Protein AF-A0A821AD26-F1 (afdb_monomer)

Radius of gyrat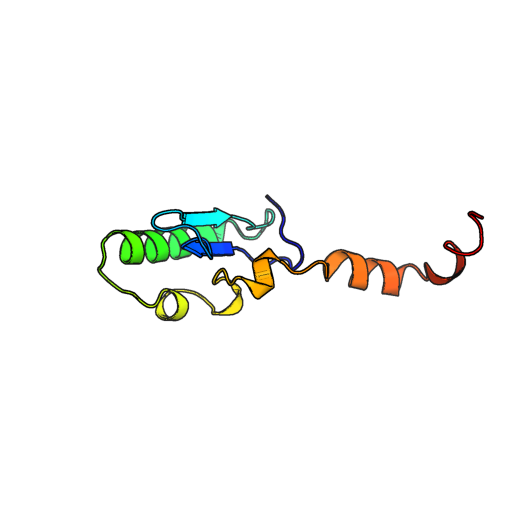ion: 16.77 Å; Cα contacts (8 Å, |Δi|>4): 101; chains: 1; bounding box: 52×18×36 Å

Sequence (91 aa):
GYSSDLLPFVGELPDQSNGYVIAGFHGHGMPRILLCARALADVILGRTKNIEELIPEPYVITKSRLETKENCILKHMSAHLNLLEIEERIV

Foldseek 3Di:
DAALEQAAEFAADPPDPPHTDTDHCPPVNVVVSVQSVVLRVCCSVVVDVCSCVRDPPVNYDDPCRVPDPHRVVVVVVCVVVVCPPPVVPPD

Solvent-accessible surface area (backbone atoms only — not comparable to full-atom values): 5535 Å² total; per-residue (Å²): 96,77,48,49,73,82,43,33,37,36,40,62,41,72,100,37,89,97,36,72,45,81,45,16,40,64,88,77,35,62,83,54,48,64,56,52,51,51,38,47,48,36,41,76,70,65,76,42,90,63,57,60,81,63,42,66,60,82,29,49,52,43,59,69,72,71,68,54,85,72,37,58,60,60,55,54,52,43,69,77,61,66,52,85,71,58,73,79,72,76,123

pLDDT: mean 87.31, std 14.4, range [38.97, 97.81]

Mean predicted aligned error: 7.07 Å

Structure (mmCIF, N/CA/C/O backbone):
data_AF-A0A821AD26-F1
#
_entry.id   AF-A0A821AD26-F1
#
loop_
_atom_site.group_PDB
_atom_site.id
_atom_site.type_symbol
_atom_site.label_atom_id
_atom_site.label_alt_id
_atom_site.lab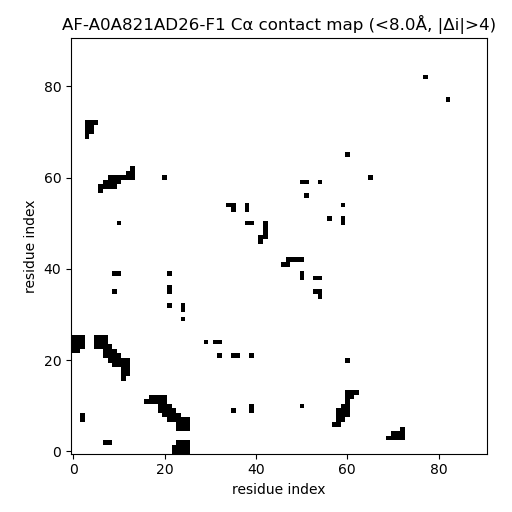el_comp_id
_atom_site.label_asym_id
_atom_site.label_entity_id
_atom_site.label_seq_id
_atom_site.pdbx_PDB_ins_code
_atom_site.Cartn_x
_atom_site.Cartn_y
_atom_site.Cartn_z
_atom_site.occupancy
_atom_site.B_iso_or_equiv
_atom_site.auth_seq_id
_atom_site.auth_comp_id
_atom_site.auth_asym_id
_atom_site.auth_atom_id
_atom_site.pdbx_PDB_model_num
ATOM 1 N N . GLY A 1 1 ? 2.864 9.110 -9.536 1.00 80.12 1 GLY A N 1
ATOM 2 C CA . GLY A 1 1 ? 4.304 8.938 -9.259 1.00 80.12 1 GLY A CA 1
ATOM 3 C C . GLY A 1 1 ? 4.754 7.545 -9.649 1.00 80.12 1 GLY A C 1
ATOM 4 O O . GLY A 1 1 ? 3.899 6.724 -9.973 1.00 80.12 1 GLY A O 1
ATOM 5 N N . TYR A 1 2 ? 6.064 7.313 -9.618 1.00 86.19 2 TYR A N 1
ATOM 6 C CA . TYR A 1 2 ? 6.702 6.026 -9.906 1.00 86.19 2 TYR A CA 1
ATOM 7 C C . TYR A 1 2 ? 7.012 5.258 -8.608 1.00 86.19 2 TYR A C 1
ATOM 9 O O . TYR A 1 2 ? 7.123 5.858 -7.543 1.00 86.19 2 TYR A O 1
ATOM 17 N N . SER A 1 3 ? 7.162 3.945 -8.729 1.00 91.06 3 SER A N 1
ATOM 18 C CA . SER A 1 3 ? 7.745 3.002 -7.766 1.00 91.06 3 SER A CA 1
ATOM 19 C C . SER A 1 3 ? 8.861 2.218 -8.465 1.00 91.06 3 SER A C 1
ATOM 21 O O . SER A 1 3 ? 8.911 2.180 -9.701 1.00 91.06 3 SER A O 1
ATOM 23 N N . SER A 1 4 ? 9.717 1.571 -7.679 1.00 90.62 4 SER A N 1
ATOM 24 C CA . SER A 1 4 ? 10.834 0.745 -8.148 1.00 90.62 4 SER A CA 1
ATOM 25 C C . SER A 1 4 ? 10.420 -0.603 -8.755 1.00 90.62 4 SER A C 1
ATOM 27 O O . SER A 1 4 ? 11.246 -1.255 -9.395 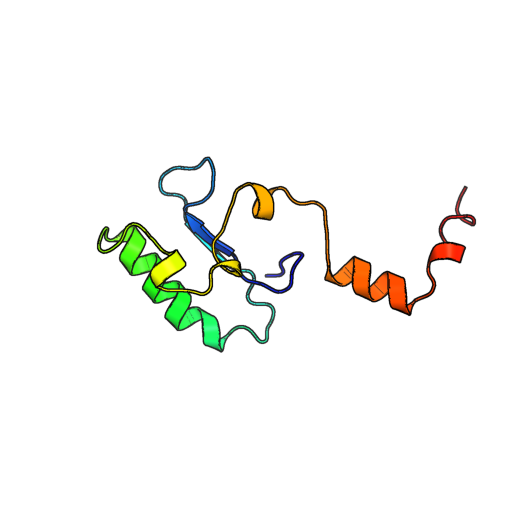1.00 90.62 4 SER A O 1
ATOM 29 N N . ASP A 1 5 ? 9.160 -1.011 -8.577 1.00 91.81 5 ASP A N 1
ATOM 30 C CA . ASP A 1 5 ? 8.640 -2.333 -8.942 1.00 91.81 5 ASP A CA 1
ATOM 31 C C . ASP A 1 5 ? 7.432 -2.312 -9.901 1.00 91.81 5 ASP A C 1
ATOM 33 O O . ASP A 1 5 ? 6.877 -3.365 -10.202 1.00 91.81 5 ASP A O 1
ATOM 37 N N . LEU A 1 6 ? 7.033 -1.137 -10.411 1.00 91.06 6 LEU A N 1
ATOM 38 C CA . LEU A 1 6 ? 5.822 -0.928 -11.234 1.00 91.06 6 LEU A CA 1
ATOM 39 C C . LEU A 1 6 ? 4.488 -1.194 -10.510 1.00 91.06 6 LEU A C 1
ATOM 41 O O . LEU A 1 6 ? 3.428 -1.232 -11.147 1.00 91.06 6 LEU A O 1
ATOM 45 N N . LEU A 1 7 ? 4.522 -1.359 -9.188 1.00 93.69 7 LEU A N 1
ATOM 46 C CA . LEU A 1 7 ? 3.359 -1.638 -8.354 1.00 93.69 7 LEU A CA 1
ATOM 47 C C . LEU A 1 7 ? 3.082 -0.477 -7.388 1.00 93.69 7 LEU A C 1
ATOM 49 O O . LEU A 1 7 ? 4.013 0.179 -6.916 1.00 93.69 7 LEU A O 1
ATOM 53 N N . PRO A 1 8 ? 1.806 -0.214 -7.058 1.00 95.31 8 PRO A N 1
ATOM 54 C CA . PRO A 1 8 ? 1.471 0.853 -6.131 1.00 95.31 8 PRO A CA 1
ATOM 55 C C . PRO A 1 8 ? 1.899 0.539 -4.695 1.00 95.31 8 PRO A C 1
ATOM 57 O O . PRO A 1 8 ? 2.168 -0.604 -4.317 1.00 95.31 8 PRO A O 1
ATOM 60 N N . PHE A 1 9 ? 1.926 1.600 -3.895 1.00 96.19 9 PHE A N 1
ATOM 61 C CA . PHE A 1 9 ? 2.005 1.557 -2.443 1.00 96.19 9 PHE A CA 1
ATOM 62 C C . PHE A 1 9 ? 0.655 1.980 -1.882 1.00 96.19 9 PHE A C 1
ATOM 64 O O . PHE A 1 9 ? 0.209 3.106 -2.132 1.00 96.19 9 PHE A O 1
ATOM 71 N N . VAL A 1 10 ? 0.013 1.079 -1.144 1.00 97.12 10 VAL A N 1
ATOM 72 C CA . VAL A 1 10 ? -1.300 1.302 -0.541 1.00 97.12 10 VAL A CA 1
ATOM 73 C C . VAL A 1 10 ? -1.285 0.800 0.901 1.00 97.12 10 VAL A C 1
ATOM 75 O O . VAL A 1 10 ? -0.941 -0.354 1.142 1.00 97.12 10 VAL A O 1
ATOM 78 N N . GLY A 1 11 ? -1.652 1.654 1.856 1.00 96.94 11 GLY A N 1
ATOM 79 C CA . GLY A 1 11 ? -1.771 1.282 3.271 1.00 96.94 11 GLY A CA 1
ATOM 80 C C . GLY A 1 11 ? -1.240 2.343 4.231 1.00 96.94 11 GLY A C 1
ATOM 81 O O . GLY A 1 11 ? -0.946 3.469 3.824 1.00 96.94 11 GLY A O 1
ATOM 82 N N . GLU A 1 12 ? -1.150 1.985 5.511 1.00 96.31 12 GLU A N 1
ATOM 83 C CA . GLU A 1 12 ? -0.525 2.818 6.543 1.00 96.31 12 GLU A CA 1
ATOM 84 C C . GLU A 1 12 ? 1.003 2.805 6.381 1.00 96.31 12 GLU A C 1
ATOM 86 O O . GLU A 1 12 ? 1.601 1.781 6.046 1.00 96.31 12 GLU A O 1
ATOM 91 N N . LEU A 1 13 ? 1.642 3.955 6.576 1.00 95.75 13 LEU A N 1
ATOM 92 C CA . LEU A 1 13 ? 3.085 4.097 6.482 1.00 95.75 13 LEU A CA 1
ATOM 93 C C . LEU A 1 13 ? 3.759 3.289 7.600 1.00 95.75 13 LEU A C 1
ATOM 95 O O . LEU A 1 13 ? 3.438 3.483 8.777 1.00 95.75 13 LEU A O 1
ATOM 99 N N . PRO A 1 14 ? 4.737 2.429 7.266 1.00 92.62 14 PRO A N 1
ATOM 100 C CA . PRO A 1 14 ? 5.583 1.809 8.272 1.00 92.62 14 PRO A CA 1
ATOM 101 C C . PRO A 1 14 ? 6.225 2.885 9.153 1.00 92.62 14 PRO A C 1
ATOM 103 O O . PRO A 1 14 ? 6.673 3.913 8.651 1.00 92.62 14 PRO A O 1
ATOM 106 N N . ASP A 1 15 ? 6.257 2.646 10.462 1.00 91.50 15 ASP A N 1
ATOM 107 C CA . ASP A 1 15 ? 6.861 3.533 11.466 1.00 91.50 15 ASP A CA 1
ATOM 108 C C . ASP A 1 15 ? 6.194 4.922 11.636 1.00 91.50 15 ASP A C 1
ATOM 110 O O . ASP A 1 15 ? 6.697 5.748 12.400 1.00 91.50 15 ASP A O 1
ATOM 114 N N . GLN A 1 16 ? 5.041 5.184 11.002 1.00 93.75 16 GLN A N 1
ATOM 115 C CA . GLN A 1 16 ? 4.277 6.424 11.183 1.00 93.75 16 GLN A CA 1
ATOM 116 C C . GLN A 1 16 ? 2.786 6.143 11.419 1.00 93.75 16 GLN A C 1
ATOM 118 O O . GLN A 1 16 ? 2.020 5.928 10.482 1.00 93.75 16 GLN A O 1
ATOM 123 N N . SER A 1 17 ? 2.353 6.247 12.679 1.00 90.75 17 SER A N 1
ATOM 124 C CA . SER A 1 17 ? 0.940 6.092 13.040 1.00 90.75 17 SER A CA 1
ATOM 125 C C . SER A 1 17 ? 0.064 7.162 12.387 1.00 90.75 17 SER A C 1
ATOM 127 O O . SER A 1 17 ? 0.391 8.352 12.424 1.00 90.75 17 SER A O 1
ATOM 129 N N . ASN A 1 18 ? -1.079 6.746 11.843 1.00 91.31 18 ASN A N 1
ATOM 130 C CA . ASN A 1 18 ? -2.040 7.592 11.127 1.00 91.31 18 ASN A CA 1
ATOM 131 C C . ASN A 1 18 ? -1.480 8.284 9.868 1.00 91.31 18 ASN A C 1
ATOM 133 O O . ASN A 1 18 ? -2.095 9.222 9.354 1.00 91.31 18 ASN A O 1
ATOM 137 N N . GLY A 1 19 ? -0.323 7.853 9.362 1.00 95.81 19 GLY A N 1
ATOM 138 C CA . GLY A 1 19 ? 0.170 8.241 8.044 1.00 95.81 19 GLY A CA 1
ATOM 139 C C . GLY A 1 19 ? -0.259 7.206 7.013 1.00 95.81 19 GLY A C 1
ATOM 140 O O . GLY A 1 19 ? -0.052 6.025 7.234 1.00 95.81 19 GLY A O 1
ATOM 141 N N . TYR A 1 20 ? -0.822 7.614 5.877 1.00 96.38 20 TYR A N 1
ATOM 142 C CA . TYR A 1 20 ? -1.298 6.678 4.853 1.00 96.38 20 TYR A CA 1
ATOM 143 C C . TYR A 1 20 ? -0.762 7.045 3.475 1.00 96.38 20 TYR A C 1
ATOM 145 O O . TYR A 1 20 ? -0.566 8.221 3.162 1.00 96.38 20 TYR A O 1
ATOM 153 N N . VAL A 1 21 ? -0.567 6.037 2.627 1.00 96.25 21 VAL A N 1
ATOM 154 C CA . VAL A 1 21 ? -0.131 6.209 1.243 1.00 96.25 21 VAL A CA 1
ATOM 155 C C . VAL A 1 21 ? -1.082 5.508 0.280 1.00 96.25 21 VAL A C 1
ATOM 157 O O . VAL A 1 21 ? -1.583 4.416 0.539 1.00 96.25 21 VAL A O 1
ATOM 160 N N . ILE A 1 22 ? -1.320 6.166 -0.851 1.00 96.25 22 ILE A N 1
ATOM 161 C CA . ILE A 1 22 ? -1.980 5.610 -2.031 1.00 96.25 22 ILE A CA 1
ATOM 162 C C . ILE A 1 22 ? -1.340 6.233 -3.274 1.00 96.25 22 ILE A C 1
ATOM 164 O O . ILE A 1 22 ? -1.774 7.260 -3.795 1.00 96.25 22 ILE A O 1
ATOM 168 N N . ALA A 1 23 ? -0.234 5.648 -3.725 1.00 95.12 23 ALA A N 1
ATOM 169 C CA . ALA A 1 23 ? 0.597 6.218 -4.785 1.00 95.12 23 ALA A CA 1
ATOM 170 C C . ALA A 1 23 ? 1.293 5.129 -5.618 1.00 95.12 23 ALA A C 1
ATOM 172 O O . ALA A 1 23 ? 1.159 3.944 -5.344 1.00 95.12 23 ALA A O 1
ATOM 173 N N . GLY A 1 24 ? 2.045 5.530 -6.650 1.00 93.25 24 GLY A N 1
ATOM 174 C CA . GLY A 1 24 ? 2.822 4.585 -7.469 1.00 93.25 24 GLY A CA 1
ATOM 175 C C . GLY A 1 24 ? 1.991 3.795 -8.488 1.00 93.25 24 GLY A C 1
ATOM 176 O O . GLY A 1 24 ? 2.198 2.605 -8.646 1.00 93.25 24 GLY A O 1
ATOM 177 N N . PHE A 1 25 ? 1.020 4.424 -9.160 1.00 92.81 25 PHE A N 1
ATOM 178 C CA . PHE A 1 25 ? 0.160 3.759 -10.159 1.00 92.81 25 PHE A CA 1
ATOM 179 C C . PHE A 1 25 ? 0.662 3.861 -11.623 1.00 92.81 25 PHE A C 1
ATOM 181 O O . PHE A 1 25 ? -0.040 3.433 -12.530 1.00 92.81 25 PHE A O 1
ATOM 188 N N . HIS A 1 26 ? 1.827 4.460 -11.892 1.00 85.69 26 HIS A N 1
ATOM 189 C CA . HIS A 1 26 ? 2.541 4.447 -13.196 1.00 85.69 26 HIS A CA 1
ATOM 190 C C . HIS A 1 26 ? 1.707 4.620 -14.479 1.00 85.69 26 HIS A C 1
ATOM 192 O O . HIS A 1 26 ? 1.848 3.822 -15.398 1.00 85.69 26 HIS A O 1
ATOM 198 N N . GLY A 1 27 ? 0.857 5.646 -14.589 1.00 79.44 27 GLY A N 1
ATOM 199 C CA . GLY A 1 27 ? 0.156 6.022 -15.836 1.00 79.44 27 GLY A CA 1
ATOM 200 C C . GLY A 1 27 ? -0.928 5.041 -16.324 1.00 79.44 27 GLY A C 1
ATOM 201 O O . GLY A 1 27 ? -2.040 5.457 -16.626 1.00 79.44 27 GLY A O 1
ATOM 202 N N . HIS A 1 28 ? -0.652 3.738 -16.327 1.00 78.56 28 HIS A N 1
ATOM 203 C CA . HIS A 1 28 ? -1.541 2.644 -16.716 1.00 78.56 28 HIS A CA 1
ATOM 204 C C . HIS A 1 28 ? -2.286 2.013 -15.528 1.00 78.56 28 HIS A C 1
ATOM 206 O O . HIS A 1 28 ? -3.225 1.246 -15.721 1.00 78.56 28 HIS A O 1
ATOM 212 N N . GLY A 1 29 ? -1.911 2.336 -14.288 1.00 77.56 29 GLY A N 1
ATOM 213 C CA . GLY A 1 29 ? -2.581 1.868 -13.072 1.00 77.56 29 GLY A CA 1
ATOM 214 C C . GLY A 1 29 ? -3.776 2.718 -12.641 1.00 77.56 29 GLY A C 1
ATOM 215 O O . GLY A 1 29 ? -4.355 2.432 -11.596 1.00 77.56 29 GLY A O 1
ATOM 216 N N . MET A 1 30 ? -4.183 3.725 -13.427 1.00 83.56 30 MET A N 1
ATOM 217 C CA . MET A 1 30 ? -5.355 4.572 -13.14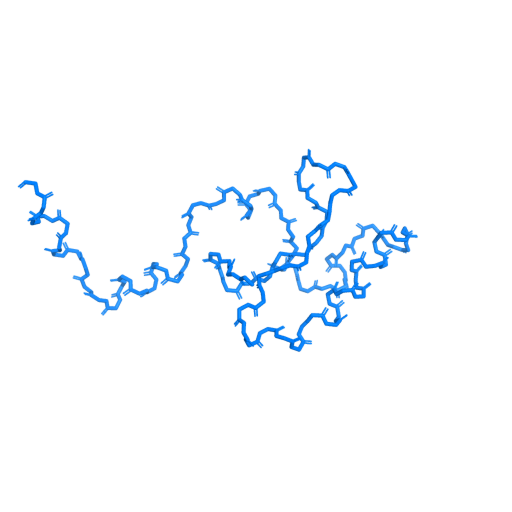4 1.00 83.56 30 MET A CA 1
ATOM 218 C C . MET A 1 30 ? -6.634 3.777 -12.807 1.00 83.56 30 MET A C 1
ATOM 220 O O . MET A 1 30 ? -7.298 4.138 -11.835 1.00 83.56 30 MET A O 1
ATOM 224 N N . PRO A 1 31 ? -6.964 2.660 -13.492 1.00 87.12 31 PRO A N 1
ATOM 225 C CA . PRO A 1 31 ? -8.140 1.859 -13.141 1.00 87.12 31 PRO A CA 1
ATOM 226 C C . PRO A 1 31 ? -8.087 1.250 -11.731 1.00 87.12 31 PRO A C 1
ATOM 228 O O . PRO A 1 31 ? -9.122 0.930 -11.155 1.00 87.12 31 PRO A O 1
ATOM 231 N N . ARG A 1 32 ? -6.889 1.092 -11.152 1.00 91.06 32 ARG A N 1
ATOM 232 C CA . ARG A 1 32 ? -6.687 0.474 -9.832 1.00 91.06 32 ARG A CA 1
ATOM 233 C C . ARG A 1 32 ? -6.937 1.453 -8.683 1.00 91.06 32 ARG A C 1
ATOM 235 O O . ARG A 1 32 ? -7.196 1.010 -7.566 1.00 91.06 32 ARG A O 1
ATOM 242 N N . ILE A 1 33 ? -6.893 2.763 -8.950 1.00 94.56 33 ILE A N 1
ATOM 243 C CA . ILE A 1 33 ? -6.982 3.813 -7.925 1.00 94.56 33 ILE A CA 1
ATOM 244 C C . ILE A 1 33 ? -8.295 3.722 -7.151 1.00 94.56 33 ILE A C 1
ATOM 246 O O . ILE A 1 33 ? -8.270 3.785 -5.929 1.00 94.56 33 ILE A O 1
ATOM 250 N N . LEU A 1 34 ? -9.429 3.533 -7.833 1.00 94.44 34 LEU A N 1
ATOM 251 C CA . LEU A 1 34 ? -10.745 3.550 -7.184 1.00 94.44 34 LEU A CA 1
ATOM 252 C C . LEU A 1 34 ? -10.895 2.447 -6.128 1.00 94.44 34 LEU A C 1
ATOM 254 O O . LEU A 1 34 ? -11.343 2.718 -5.015 1.00 94.44 34 LEU A O 1
ATOM 258 N N . LEU A 1 35 ? -10.490 1.216 -6.453 1.00 95.44 35 LEU A N 1
ATOM 259 C CA . LEU A 1 35 ? -10.579 0.094 -5.516 1.00 95.44 35 LEU A CA 1
ATOM 260 C C . LEU A 1 35 ? -9.550 0.213 -4.387 1.00 95.44 35 LEU A C 1
ATOM 262 O O . LEU A 1 35 ? -9.894 -0.028 -3.234 1.00 95.44 35 LEU A O 1
ATOM 266 N N . CYS A 1 36 ? -8.331 0.670 -4.688 1.00 97.19 36 CYS A N 1
ATOM 267 C CA . CYS A 1 36 ? -7.318 0.920 -3.660 1.00 97.19 36 CYS A CA 1
ATOM 268 C C . CYS A 1 36 ? -7.740 2.044 -2.699 1.00 97.19 36 CYS A C 1
ATOM 270 O O . CYS A 1 36 ? -7.533 1.935 -1.495 1.00 97.19 36 CYS A O 1
ATOM 272 N N . ALA A 1 37 ? -8.368 3.105 -3.213 1.00 97.19 37 ALA A N 1
ATOM 273 C CA . ALA A 1 37 ? -8.853 4.226 -2.411 1.00 97.19 37 ALA A CA 1
ATOM 274 C C . ALA A 1 37 ? -9.993 3.800 -1.489 1.00 97.19 37 ALA A C 1
ATOM 276 O O . ALA A 1 37 ? -10.005 4.167 -0.317 1.00 97.19 37 ALA A O 1
ATOM 277 N N . ARG A 1 38 ? -10.921 2.981 -1.998 1.00 97.38 38 ARG A N 1
ATOM 278 C CA . ARG A 1 38 ? -11.974 2.381 -1.178 1.00 97.38 38 ARG A CA 1
ATOM 279 C C . ARG A 1 38 ? -11.387 1.504 -0.071 1.00 97.38 38 ARG A C 1
ATOM 281 O O . ARG A 1 38 ? -11.783 1.665 1.076 1.00 97.38 38 ARG A O 1
ATOM 288 N N . ALA A 1 39 ? -10.443 0.624 -0.407 1.00 97.81 39 ALA A N 1
ATOM 289 C CA . ALA A 1 39 ? -9.800 -0.251 0.568 1.00 97.81 39 ALA A CA 1
ATOM 290 C C . ALA A 1 39 ? -9.114 0.546 1.684 1.00 97.81 39 ALA A C 1
ATOM 292 O O . ALA A 1 39 ? -9.320 0.274 2.864 1.00 97.81 39 ALA A O 1
ATOM 293 N N . LEU A 1 40 ? -8.366 1.588 1.314 1.00 97.75 40 LEU A N 1
ATOM 294 C CA . LEU A 1 40 ? -7.708 2.462 2.277 1.00 97.75 40 LEU A CA 1
ATOM 295 C C . LEU A 1 40 ? -8.716 3.220 3.154 1.00 97.75 40 LEU A C 1
ATOM 297 O O . LEU A 1 40 ? -8.508 3.345 4.357 1.00 97.75 40 LEU A O 1
ATOM 301 N N . ALA A 1 41 ? -9.828 3.691 2.581 1.00 97.62 41 ALA A N 1
ATOM 302 C CA . ALA A 1 41 ? -10.887 4.346 3.344 1.00 97.62 41 ALA A CA 1
ATOM 303 C C . ALA A 1 41 ? -11.540 3.400 4.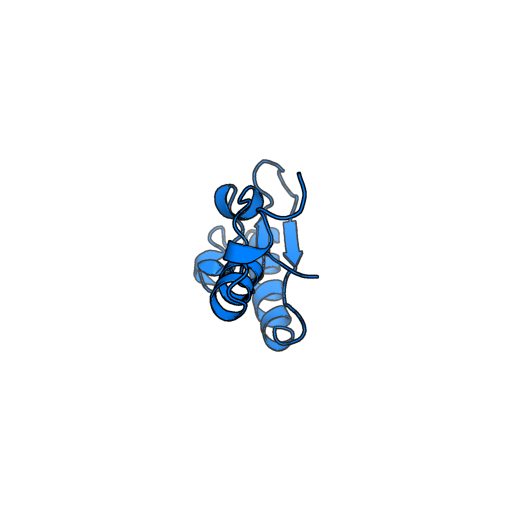366 1.00 97.62 41 ALA A C 1
ATOM 305 O O . ALA A 1 41 ? -11.817 3.819 5.488 1.00 97.62 41 ALA A O 1
ATOM 306 N N . ASP A 1 42 ? -11.758 2.130 4.011 1.00 97.62 42 ASP A N 1
ATOM 307 C CA . ASP A 1 42 ? -12.307 1.135 4.936 1.00 97.62 42 ASP A CA 1
ATOM 308 C C . ASP A 1 42 ? -11.348 0.850 6.107 1.00 97.62 42 ASP A C 1
ATOM 310 O O . ASP A 1 42 ? -11.808 0.710 7.243 1.00 97.62 42 ASP A O 1
ATOM 314 N N . VAL A 1 43 ? -10.031 0.862 5.868 1.00 96.00 43 VAL A N 1
ATOM 315 C CA . VAL A 1 43 ? -9.007 0.773 6.926 1.00 96.00 43 VAL A CA 1
ATOM 316 C C . VAL A 1 43 ? -9.019 2.010 7.828 1.00 96.00 43 VAL A C 1
ATOM 318 O O . VAL A 1 43 ? -9.122 1.876 9.045 1.00 96.00 43 VAL A O 1
ATOM 321 N N . ILE A 1 44 ? -8.994 3.217 7.250 1.00 96.31 44 ILE A N 1
ATOM 322 C CA . ILE A 1 44 ? -8.996 4.488 8.004 1.00 96.31 44 ILE A CA 1
ATOM 323 C C . ILE A 1 44 ? -10.247 4.614 8.888 1.00 96.31 44 ILE A C 1
ATOM 325 O O . ILE A 1 44 ? -10.179 5.120 10.005 1.00 96.31 44 ILE A O 1
ATOM 329 N N . LEU A 1 45 ? -11.398 4.143 8.402 1.00 96.56 45 LEU A N 1
ATOM 330 C CA . LEU A 1 45 ? -12.661 4.150 9.144 1.00 96.56 45 LEU A CA 1
ATOM 331 C C . LEU A 1 45 ? -12.782 2.998 10.159 1.00 96.56 45 LEU A C 1
ATOM 333 O O . LEU A 1 45 ? -13.821 2.875 10.808 1.00 96.56 45 LEU A O 1
ATOM 337 N N . GLY A 1 46 ? -11.764 2.141 10.285 1.00 95.06 46 GLY A N 1
ATOM 338 C CA . GLY A 1 46 ? -11.753 1.009 11.213 1.00 95.06 46 GLY A CA 1
ATOM 339 C C . GLY A 1 46 ? -12.722 -0.118 10.848 1.00 95.06 46 GLY A C 1
ATOM 340 O O . GLY A 1 46 ? -13.075 -0.920 11.711 1.00 95.06 46 GLY A O 1
ATOM 341 N N . ARG A 1 47 ? -13.177 -0.190 9.590 1.00 96.25 47 ARG A N 1
ATOM 342 C CA . ARG A 1 47 ? -14.086 -1.245 9.102 1.00 96.25 47 ARG A CA 1
ATOM 343 C C . ARG A 1 47 ? -13.361 -2.566 8.865 1.00 96.25 47 ARG A C 1
ATOM 345 O O . ARG A 1 47 ? -13.974 -3.621 8.976 1.00 96.25 47 ARG A O 1
ATOM 352 N N . THR A 1 48 ? -12.069 -2.502 8.554 1.00 93.50 48 THR A N 1
ATOM 353 C CA . THR A 1 48 ? -11.151 -3.645 8.517 1.00 93.50 48 THR A CA 1
ATOM 354 C C . THR A 1 48 ? -9.773 -3.218 9.021 1.00 93.50 48 THR A C 1
ATOM 356 O O . THR A 1 48 ? -9.432 -2.038 8.967 1.00 93.50 48 THR A O 1
ATOM 359 N N . LYS A 1 49 ? -8.981 -4.175 9.510 1.00 88.50 49 LYS A N 1
ATOM 360 C CA . LYS A 1 49 ? -7.557 -3.976 9.833 1.00 88.50 49 LYS A CA 1
ATOM 361 C C . LYS A 1 49 ? -6.620 -4.536 8.762 1.00 88.50 49 LYS A C 1
ATOM 363 O O . LYS A 1 49 ? -5.466 -4.130 8.714 1.00 88.50 49 LYS A O 1
ATOM 368 N N . ASN A 1 50 ? -7.124 -5.429 7.913 1.00 92.56 50 ASN A N 1
ATOM 369 C CA . ASN A 1 50 ? -6.330 -6.197 6.963 1.00 92.56 50 ASN A CA 1
ATOM 370 C C . ASN A 1 50 ? -6.609 -5.653 5.561 1.00 92.56 50 ASN A C 1
ATOM 372 O O . ASN A 1 50 ? -7.635 -5.958 4.948 1.00 92.56 50 ASN A O 1
ATOM 376 N N . ILE A 1 51 ? -5.733 -4.781 5.066 1.00 95.12 51 ILE A N 1
ATOM 377 C CA . ILE A 1 51 ? -5.894 -4.172 3.740 1.00 95.12 51 ILE A CA 1
ATOM 378 C C . ILE A 1 51 ? -5.609 -5.183 2.621 1.00 95.12 51 ILE A C 1
ATOM 380 O O . ILE A 1 51 ? -6.199 -5.101 1.547 1.00 95.12 51 ILE A O 1
ATOM 384 N N . GLU A 1 52 ? -4.766 -6.176 2.895 1.00 94.69 52 GLU A N 1
ATOM 385 C CA . GLU A 1 52 ? -4.412 -7.306 2.035 1.00 94.69 52 GLU A CA 1
ATOM 386 C C . GLU A 1 52 ? -5.608 -8.195 1.655 1.00 94.69 52 GLU A C 1
ATOM 388 O O . GLU A 1 52 ? -5.555 -8.907 0.657 1.00 94.69 52 GLU A O 1
ATOM 393 N N . GLU A 1 53 ? -6.715 -8.124 2.400 1.00 94.19 53 GLU A N 1
ATOM 394 C CA . GLU A 1 53 ? -7.969 -8.799 2.042 1.00 94.19 53 GLU A CA 1
ATOM 395 C C . GLU A 1 53 ? -8.752 -8.039 0.954 1.00 94.19 53 GLU A C 1
ATOM 397 O O . GLU A 1 53 ? -9.624 -8.606 0.295 1.00 94.19 53 GLU A O 1
ATOM 402 N N . LEU A 1 54 ? -8.458 -6.748 0.758 1.00 96.00 54 LEU A N 1
ATOM 403 C CA . LEU A 1 54 ? -9.199 -5.849 -0.135 1.00 96.00 54 LEU A CA 1
ATOM 404 C C . LEU A 1 54 ? -8.453 -5.520 -1.434 1.00 96.00 54 LEU A C 1
ATOM 406 O O . LEU A 1 54 ? -9.074 -5.090 -2.410 1.00 96.00 54 LEU A O 1
ATOM 410 N N . ILE A 1 55 ? -7.132 -5.692 -1.456 1.00 96.50 55 ILE A N 1
ATOM 411 C CA . ILE A 1 55 ? -6.266 -5.417 -2.607 1.00 96.50 55 ILE A CA 1
ATOM 412 C C . ILE A 1 55 ? -5.208 -6.515 -2.760 1.00 96.50 55 ILE A C 1
ATOM 414 O O . ILE A 1 55 ? -4.876 -7.176 -1.782 1.00 96.50 55 ILE A O 1
ATOM 418 N 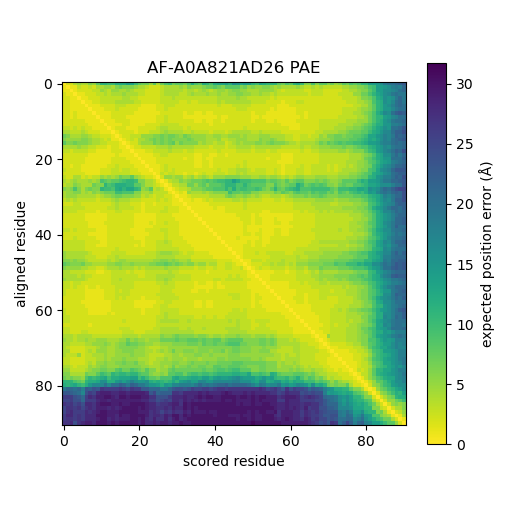N . PRO A 1 56 ? -4.631 -6.703 -3.963 1.00 95.94 56 PRO A N 1
ATOM 419 C CA . PRO A 1 56 ? -3.517 -7.625 -4.147 1.00 95.94 56 PRO A CA 1
ATOM 420 C C . PRO A 1 56 ? -2.376 -7.358 -3.159 1.00 95.94 56 PRO A C 1
ATOM 422 O O . PRO A 1 56 ? -1.907 -6.225 -3.055 1.00 95.94 56 PRO A O 1
ATOM 425 N N . GLU A 1 57 ? -1.887 -8.412 -2.504 1.00 95.88 57 GLU A N 1
ATOM 426 C CA . GLU A 1 57 ? -0.785 -8.359 -1.530 1.00 95.88 57 GLU A CA 1
ATOM 427 C C . GLU A 1 57 ? 0.424 -7.525 -2.004 1.00 95.88 57 GLU A C 1
ATOM 429 O O . GLU A 1 57 ? 0.894 -6.686 -1.235 1.00 95.88 57 GLU A O 1
ATOM 434 N N . PRO A 1 58 ? 0.889 -7.612 -3.272 1.00 94.88 58 PRO A N 1
ATOM 435 C CA . PRO A 1 58 ? 2.034 -6.819 -3.723 1.00 94.88 58 PRO A CA 1
ATOM 436 C C . PRO A 1 58 ? 1.803 -5.301 -3.729 1.00 94.88 58 PRO A C 1
ATOM 438 O O . PRO A 1 58 ? 2.742 -4.548 -3.963 1.00 94.88 58 PRO A O 1
ATOM 441 N N . TYR A 1 59 ? 0.566 -4.829 -3.552 1.00 95.56 59 TYR A N 1
ATOM 442 C CA . TYR A 1 59 ? 0.239 -3.399 -3.505 1.00 95.56 59 TYR A CA 1
ATOM 443 C C . TYR A 1 59 ? 0.371 -2.849 -2.087 1.00 95.56 59 TYR A C 1
ATOM 445 O O . TYR A 1 59 ? 0.550 -1.641 -1.909 1.00 95.56 59 TYR A O 1
ATOM 453 N N . VAL A 1 60 ? 0.297 -3.729 -1.087 1.00 96.56 60 VAL A N 1
ATOM 454 C CA . VAL A 1 60 ? 0.389 -3.359 0.319 1.00 96.56 60 VAL A CA 1
ATOM 455 C C . VAL A 1 60 ? 1.772 -2.784 0.585 1.00 96.56 60 VAL A C 1
ATOM 457 O O . VAL A 1 60 ? 2.799 -3.332 0.164 1.00 96.56 60 VAL A O 1
ATOM 460 N N . ILE A 1 61 ? 1.809 -1.620 1.226 1.00 95.88 61 ILE A N 1
ATOM 461 C CA . ILE A 1 61 ? 3.075 -1.047 1.664 1.00 95.88 61 ILE A CA 1
ATOM 462 C C . ILE A 1 61 ? 3.630 -1.859 2.835 1.00 95.88 61 ILE A C 1
ATOM 464 O O . ILE A 1 61 ? 2.932 -2.181 3.790 1.00 95.88 61 ILE A O 1
ATOM 468 N N . THR A 1 62 ? 4.919 -2.165 2.765 1.00 95.25 62 THR A N 1
ATOM 469 C CA . THR A 1 62 ? 5.672 -2.783 3.854 1.00 95.25 62 THR A CA 1
ATOM 470 C C . THR A 1 62 ? 6.972 -2.018 4.049 1.00 95.25 62 THR A C 1
ATOM 472 O O . THR A 1 62 ? 7.449 -1.339 3.134 1.00 95.25 62 THR A O 1
ATOM 475 N N . LYS A 1 63 ? 7.584 -2.155 5.228 1.00 95.31 63 LYS A N 1
ATOM 476 C CA . LYS A 1 63 ? 8.893 -1.552 5.508 1.00 95.31 63 LYS A CA 1
ATOM 477 C C . LYS A 1 63 ? 9.954 -2.004 4.502 1.00 95.31 63 LYS A C 1
ATOM 479 O O . LYS A 1 63 ? 10.653 -1.179 3.927 1.00 95.31 63 LYS A O 1
ATOM 484 N N . SER A 1 64 ? 9.986 -3.301 4.195 1.00 94.25 64 SER A N 1
ATOM 485 C CA . SER A 1 64 ? 10.922 -3.866 3.219 1.00 94.25 64 SER A CA 1
ATOM 486 C C . SER A 1 64 ? 10.737 -3.299 1.808 1.00 94.25 64 SER A C 1
ATOM 488 O O . SER A 1 64 ? 11.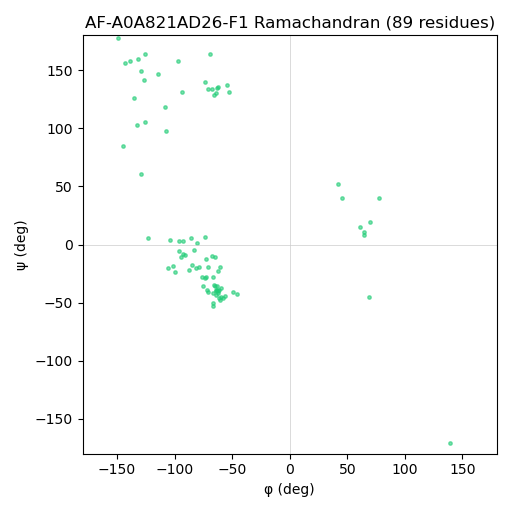728 -3.035 1.130 1.00 94.25 64 SER A O 1
ATOM 490 N N . ARG A 1 65 ? 9.493 -3.066 1.361 1.00 93.50 65 ARG A N 1
ATOM 491 C CA . ARG A 1 65 ? 9.231 -2.438 0.054 1.00 93.50 65 ARG A CA 1
ATOM 492 C C . ARG A 1 65 ? 9.540 -0.941 0.039 1.00 93.50 65 ARG A C 1
ATOM 494 O O . ARG A 1 65 ? 9.873 -0.413 -1.015 1.00 93.50 65 ARG A O 1
ATOM 501 N N . LEU A 1 66 ? 9.423 -0.249 1.169 1.00 91.69 66 LEU A N 1
ATOM 502 C CA . LEU A 1 66 ? 9.753 1.174 1.255 1.00 91.69 66 LEU A CA 1
ATOM 503 C C . LEU A 1 66 ? 11.272 1.410 1.264 1.00 91.69 66 LEU A C 1
ATOM 505 O O . LEU A 1 66 ? 11.749 2.378 0.680 1.00 91.69 66 LEU A O 1
ATOM 509 N N . GLU A 1 67 ? 12.028 0.517 1.905 1.00 92.88 67 GLU A N 1
ATOM 510 C CA . GLU A 1 67 ? 13.480 0.643 2.092 1.00 92.88 67 GLU A CA 1
ATOM 511 C C . GLU A 1 67 ? 14.314 -0.010 0.978 1.00 92.88 67 GLU A C 1
ATOM 513 O O . GLU A 1 67 ? 15.536 0.166 0.936 1.00 92.88 67 GLU A O 1
ATOM 518 N N . THR A 1 68 ? 13.692 -0.774 0.074 1.00 90.94 68 THR A N 1
ATOM 519 C CA . THR A 1 68 ? 14.440 -1.465 -0.980 1.00 90.94 68 THR A CA 1
ATOM 520 C C . THR A 1 68 ? 15.135 -0.485 -1.928 1.00 90.94 68 THR A C 1
ATOM 522 O O . THR A 1 68 ? 14.552 0.486 -2.411 1.00 90.94 68 THR A O 1
ATOM 525 N N . LYS A 1 69 ? 16.405 -0.772 -2.230 1.00 90.12 69 LYS A N 1
ATOM 526 C CA . LYS A 1 69 ? 17.187 -0.079 -3.268 1.00 90.12 69 LYS A CA 1
ATOM 527 C C . LYS A 1 69 ? 17.110 -0.782 -4.622 1.00 90.12 69 LYS A C 1
ATOM 529 O O . LYS A 1 69 ? 17.590 -0.245 -5.617 1.00 90.12 69 LYS A O 1
ATOM 534 N N . GLU A 1 70 ? 16.522 -1.976 -4.658 1.00 89.44 70 GLU A N 1
ATOM 535 C CA . GLU A 1 70 ? 16.322 -2.723 -5.892 1.00 89.44 70 GLU A CA 1
ATOM 536 C C . GLU A 1 70 ? 15.306 -2.003 -6.773 1.00 89.44 70 GLU A C 1
ATOM 538 O O . GLU A 1 70 ? 14.230 -1.608 -6.322 1.00 89.44 70 GLU A O 1
ATOM 543 N N . ASN A 1 71 ? 15.639 -1.872 -8.053 1.00 89.94 71 ASN A N 1
ATOM 544 C CA . ASN A 1 71 ? 14.750 -1.322 -9.060 1.00 89.94 71 ASN A CA 1
ATOM 545 C C . ASN A 1 71 ? 14.639 -2.324 -10.208 1.00 89.94 71 ASN A C 1
ATOM 547 O O . ASN A 1 71 ? 15.575 -2.495 -10.995 1.00 89.94 71 ASN A O 1
ATOM 551 N N . CYS A 1 72 ? 13.496 -3.008 -10.290 1.00 88.81 72 CYS A N 1
ATOM 552 C CA . CYS A 1 72 ? 13.305 -4.074 -11.270 1.00 88.81 72 CYS A CA 1
ATOM 553 C C . CYS A 1 72 ? 13.298 -3.525 -12.702 1.00 88.81 72 CYS A C 1
ATOM 555 O O . CYS A 1 72 ? 13.727 -4.217 -13.622 1.00 88.81 72 CYS A O 1
ATOM 557 N N . ILE A 1 73 ? 12.884 -2.265 -12.871 1.00 88.62 73 ILE A N 1
ATOM 558 C CA . ILE A 1 73 ? 12.853 -1.565 -14.154 1.00 88.62 73 ILE A CA 1
ATOM 559 C C . ILE A 1 73 ? 14.288 -1.368 -14.638 1.00 88.62 73 ILE A C 1
ATOM 561 O O . ILE A 1 73 ? 14.627 -1.808 -15.733 1.00 88.62 73 ILE A O 1
ATOM 565 N N . LEU A 1 74 ? 15.156 -0.790 -13.799 1.00 89.38 74 LEU A N 1
ATOM 566 C CA . LEU A 1 74 ? 16.566 -0.576 -14.140 1.00 89.38 74 LEU A CA 1
ATOM 567 C C . LEU A 1 74 ? 17.300 -1.896 -14.376 1.00 89.38 74 LEU A C 1
ATOM 569 O O . LEU A 1 74 ? 18.045 -2.003 -15.344 1.00 89.38 74 LEU A O 1
ATOM 573 N N . LYS A 1 75 ? 17.045 -2.912 -13.546 1.00 89.06 75 LYS A N 1
ATOM 574 C CA . LYS A 1 75 ? 17.632 -4.249 -13.700 1.00 89.06 75 LYS A CA 1
ATOM 575 C C . LYS A 1 75 ? 17.226 -4.916 -15.015 1.00 89.06 75 LYS A C 1
ATOM 577 O O . LYS A 1 75 ? 18.042 -5.566 -15.660 1.00 89.06 75 LYS A O 1
ATOM 582 N N . HIS A 1 76 ? 15.965 -4.769 -15.418 1.00 86.56 76 HIS A N 1
ATOM 583 C CA . HIS A 1 76 ? 15.491 -5.309 -16.688 1.00 86.56 76 HIS A CA 1
ATOM 584 C C . HIS A 1 76 ? 16.068 -4.530 -17.874 1.00 86.56 76 HIS A C 1
ATOM 586 O O . HIS A 1 76 ? 16.493 -5.130 -18.855 1.00 86.56 76 HIS A O 1
ATOM 592 N N . MET A 1 77 ? 16.135 -3.200 -17.776 1.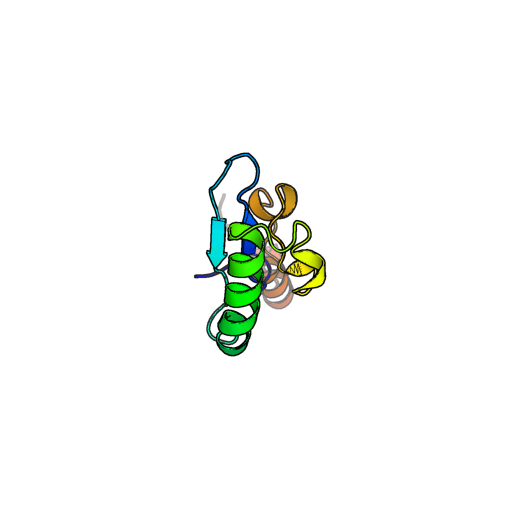00 86.19 77 MET A N 1
ATOM 593 C CA . MET A 1 77 ? 16.723 -2.357 -18.816 1.00 86.19 77 MET A CA 1
ATOM 594 C C . MET A 1 77 ? 18.220 -2.631 -19.001 1.00 86.19 77 MET A C 1
ATOM 596 O O . MET A 1 77 ? 18.670 -2.750 -20.137 1.00 86.19 77 MET A O 1
ATOM 600 N N . SER A 1 78 ? 18.987 -2.780 -17.918 1.00 86.31 78 SER A N 1
ATOM 601 C CA . SER A 1 78 ? 20.427 -3.051 -17.998 1.00 86.31 78 SER A CA 1
ATOM 602 C C . SER A 1 78 ? 20.740 -4.417 -18.607 1.00 86.31 78 SER A C 1
ATOM 604 O O . SER A 1 78 ? 21.696 -4.528 -19.375 1.00 86.31 78 SER A O 1
ATOM 606 N N . ALA A 1 79 ? 19.902 -5.424 -18.340 1.00 82.00 79 ALA A N 1
ATOM 607 C CA . ALA A 1 79 ? 20.032 -6.758 -18.920 1.00 82.00 79 ALA A CA 1
ATOM 608 C C . ALA A 1 79 ? 19.875 -6.768 -20.452 1.00 82.00 79 ALA A C 1
ATOM 610 O O . ALA A 1 79 ? 20.566 -7.525 -21.124 1.00 82.00 79 ALA A O 1
ATOM 611 N N . HIS A 1 80 ? 19.007 -5.919 -21.015 1.00 70.56 80 HIS A N 1
ATOM 612 C CA . HIS A 1 80 ? 18.817 -5.826 -22.473 1.00 70.56 80 HIS A CA 1
ATOM 613 C C . HIS A 1 80 ? 19.814 -4.897 -23.166 1.00 70.56 80 HIS A C 1
ATOM 615 O O . HIS A 1 80 ? 19.963 -4.960 -24.384 1.00 70.56 80 HIS A O 1
ATOM 621 N N . LEU A 1 81 ? 20.485 -4.026 -22.410 1.00 71.56 81 LEU A N 1
ATOM 622 C CA . LEU A 1 81 ? 21.398 -3.019 -22.950 1.00 71.56 81 LEU A CA 1
ATOM 623 C C . LEU A 1 81 ? 22.877 -3.446 -22.934 1.00 71.56 81 LEU A C 1
ATOM 625 O O . LEU A 1 81 ? 23.712 -2.639 -23.330 1.00 71.56 81 LEU A O 1
ATOM 629 N N . ASN A 1 82 ? 23.224 -4.671 -22.505 1.00 61.09 82 ASN A N 1
ATOM 630 C CA . ASN A 1 82 ? 24.621 -5.131 -22.370 1.00 61.09 82 ASN A CA 1
ATOM 631 C C . ASN A 1 82 ? 25.529 -4.084 -21.679 1.00 61.09 82 ASN A C 1
ATOM 633 O O . ASN A 1 82 ? 26.676 -3.874 -22.063 1.00 61.09 82 ASN A O 1
ATOM 637 N N . LEU A 1 83 ? 25.029 -3.402 -20.642 1.00 58.03 83 LEU A N 1
ATOM 638 C CA . LEU A 1 83 ? 25.749 -2.291 -19.997 1.00 58.03 83 LEU A CA 1
ATOM 639 C C . LEU A 1 83 ? 26.941 -2.720 -19.121 1.00 58.03 83 LEU A C 1
ATOM 641 O O . LEU A 1 83 ? 27.573 -1.869 -18.502 1.00 58.03 83 LEU A O 1
ATOM 645 N N . LEU A 1 84 ? 27.297 -4.009 -19.115 1.00 53.69 84 LEU A N 1
ATOM 646 C CA . LEU A 1 84 ? 28.493 -4.521 -18.439 1.00 53.69 84 LEU A CA 1
ATOM 647 C C . LEU A 1 84 ? 29.813 -4.040 -19.076 1.00 53.69 84 LEU A C 1
ATOM 649 O O . LEU A 1 84 ? 30.856 -4.205 -18.458 1.00 53.69 84 LEU A O 1
ATOM 653 N N . GLU A 1 85 ? 29.792 -3.403 -20.253 1.00 52.78 85 GLU A N 1
ATOM 654 C CA . GLU A 1 85 ? 31.000 -2.826 -20.877 1.00 52.78 85 GLU A CA 1
ATOM 655 C C . GLU A 1 85 ? 31.206 -1.320 -20.613 1.00 52.78 85 GLU A C 1
ATOM 657 O O . GLU A 1 85 ? 32.231 -0.767 -21.013 1.00 52.78 85 GLU A O 1
ATOM 662 N N . ILE A 1 86 ? 30.269 -0.616 -19.958 1.00 53.56 86 ILE A N 1
ATOM 663 C CA . ILE A 1 86 ? 30.371 0.853 -19.800 1.00 53.56 86 ILE A CA 1
ATOM 664 C C . ILE A 1 86 ? 30.918 1.269 -18.424 1.00 53.56 86 ILE A C 1
ATOM 666 O O . ILE A 1 86 ? 31.536 2.329 -18.319 1.00 53.56 86 ILE A O 1
ATOM 670 N N . GLU A 1 87 ? 30.795 0.432 -17.388 1.00 49.81 87 GLU A N 1
ATOM 671 C CA . GLU A 1 87 ? 31.338 0.757 -16.057 1.00 49.81 87 GLU A CA 1
ATOM 672 C C . GLU A 1 87 ? 32.8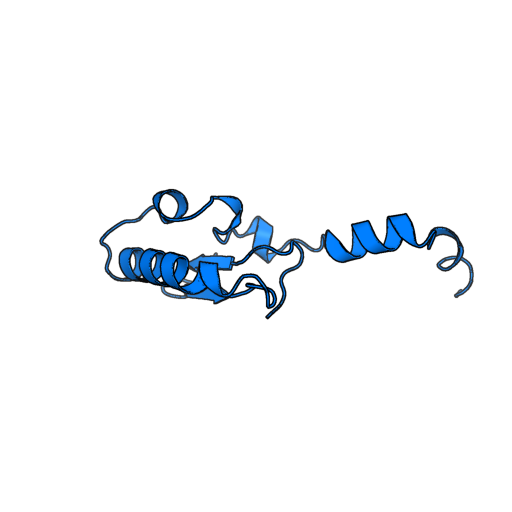80 0.711 -15.983 1.00 49.81 87 GLU A C 1
ATOM 674 O O . GLU A 1 87 ? 33.453 1.387 -15.135 1.00 49.81 87 GLU A O 1
ATOM 679 N N . GLU A 1 88 ? 33.580 0.036 -16.908 1.00 46.78 88 GLU A N 1
ATOM 680 C CA . GLU A 1 88 ? 35.059 0.031 -16.955 1.00 46.78 88 GLU A CA 1
ATOM 681 C C . GLU A 1 88 ? 35.680 1.244 -17.675 1.00 46.78 88 GLU A C 1
ATOM 683 O O . GLU A 1 88 ? 36.901 1.396 -17.690 1.00 46.78 88 GLU A O 1
ATOM 688 N N . ARG A 1 89 ? 34.877 2.135 -18.275 1.00 41.81 89 ARG A N 1
ATOM 689 C CA . ARG A 1 89 ? 35.391 3.261 -19.083 1.00 41.81 89 ARG A CA 1
ATOM 690 C C . ARG A 1 89 ? 35.338 4.626 -18.404 1.00 41.81 89 ARG A C 1
ATOM 692 O O . ARG A 1 89 ? 35.667 5.627 -19.040 1.00 41.81 89 ARG A O 1
ATOM 699 N N . ILE A 1 90 ? 34.925 4.672 -17.140 1.00 38.97 90 ILE A N 1
ATOM 700 C CA . ILE A 1 90 ? 34.861 5.898 -16.338 1.00 38.97 90 ILE A CA 1
ATOM 701 C C . ILE A 1 90 ? 35.584 5.666 -15.003 1.00 38.97 90 ILE A C 1
ATOM 703 O O . ILE A 1 90 ? 34.990 5.753 -13.931 1.00 38.97 90 ILE A O 1
ATOM 707 N N . VAL A 1 91 ? 36.878 5.350 -15.088 1.00 42.84 91 VAL A N 1
ATOM 708 C CA . VAL A 1 91 ? 37.882 5.612 -14.043 1.00 42.84 91 VAL A CA 1
ATOM 709 C C . VAL A 1 91 ? 39.091 6.242 -14.718 1.00 42.84 91 VAL A C 1
ATOM 711 O O . VAL A 1 91 ? 39.511 5.708 -15.769 1.00 42.84 91 VAL A O 1
#

Secondary structure (DSSP, 8-state):
---TTS--EEEEPTT-TT-EEEE--TTT-HHHHHHHHHHHHHHHTTS-S-GGGTS-GGGB--HHHHH----HHHHHHHHHTTGGGTGGG--

Nearest PDB structures (foldseek):
  8bmu-assembly1_A  TM=5.663E-01  e=2.973E-01  Parastagonospora nodorum SN15
  1mne-assembly1_A  TM=1.843E-01  e=3.742E+00  Dictyostelium discoideum